Protein AF-A0AAU7U976-F1 (afdb_monomer_lite)

pLDDT: mean 84.06, std 16.7, range [39.53, 96.81]

Sequence (104 aa):
MTARAGRKYKLSAPPPGALAAATVLTLLQRQGGREYLTTLYFGAEARGEYRLTARGERVRAQGPSGTVSELDAARFSEVFGRYHFAELRP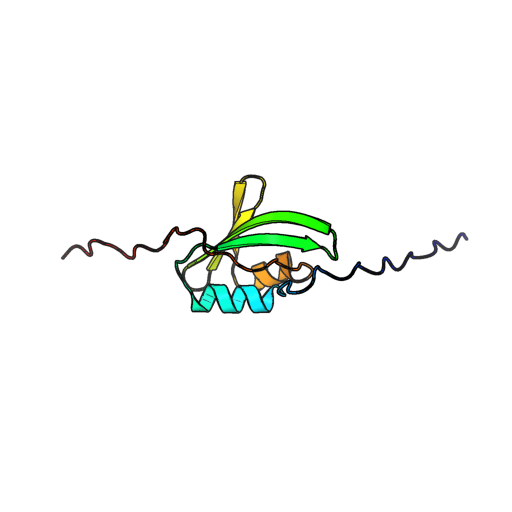SGLLTDLGPLFSPA

Radius of gyration: 17.1 Å; chains: 1; bounding box: 36×25×72 Å

Foldseek 3Di:
DDDDPPPPPPQAADPPQWAALVRVLVVQQVVAQFKWWKWKAQRHRTPAIWIWHHDHQWIWIQGPVRDTDIDGPVRSCVVRRNMTIHDTHTPPDRRDPDPPDDDD

Structure (mmCIF, N/CA/C/O backbone):
data_AF-A0AAU7U976-F1
#
_entry.id   AF-A0AAU7U976-F1
#
loop_
_atom_site.group_PDB
_atom_site.id
_atom_site.type_symbol
_atom_site.label_atom_id
_atom_site.label_alt_id
_atom_site.label_comp_id
_atom_site.label_asym_id
_atom_site.label_entity_id
_atom_site.label_seq_id
_atom_site.pdbx_PDB_ins_code
_atom_site.Cartn_x
_atom_site.Cartn_y
_atom_site.Cartn_z
_atom_site.occupancy
_atom_site.B_iso_or_equiv
_atom_site.auth_seq_id
_atom_site.auth_comp_id
_atom_site.auth_asym_id
_atom_site.auth_atom_id
_atom_site.pdbx_PDB_model_num
ATOM 1 N N . MET A 1 1 ? 7.138 9.766 -44.732 1.00 40.94 1 MET A N 1
ATOM 2 C CA . MET A 1 1 ? 6.334 9.047 -43.719 1.00 40.94 1 MET A CA 1
ATOM 3 C C . MET A 1 1 ? 7.277 8.224 -42.855 1.00 40.94 1 MET A C 1
ATOM 5 O O . MET A 1 1 ? 7.739 7.181 -43.291 1.00 40.94 1 MET A O 1
ATOM 9 N N . THR A 1 2 ? 7.652 8.727 -41.681 1.00 39.53 2 THR A N 1
ATOM 10 C CA . THR A 1 2 ? 8.653 8.093 -40.809 1.00 39.53 2 THR A CA 1
ATOM 11 C C . THR A 1 2 ? 7.930 7.259 -39.757 1.00 39.53 2 THR A C 1
ATOM 13 O O . THR A 1 2 ? 7.288 7.802 -38.858 1.00 39.53 2 THR A O 1
ATOM 16 N N . ALA A 1 3 ? 7.985 5.934 -39.890 1.00 43.69 3 ALA A N 1
ATOM 17 C CA . ALA A 1 3 ? 7.416 5.014 -38.914 1.00 43.69 3 ALA A CA 1
ATOM 18 C C . ALA A 1 3 ? 8.193 5.125 -37.590 1.00 43.69 3 ALA A C 1
ATOM 20 O O . ALA A 1 3 ? 9.363 4.755 -37.505 1.00 43.69 3 ALA A O 1
ATOM 21 N N . ARG A 1 4 ? 7.547 5.655 -36.543 1.00 43.38 4 ARG A N 1
ATOM 22 C CA . ARG A 1 4 ? 8.065 5.603 -35.171 1.00 43.38 4 ARG A CA 1
ATOM 23 C C . ARG A 1 4 ? 7.991 4.153 -34.703 1.00 43.38 4 ARG A C 1
ATOM 25 O O . ARG A 1 4 ? 6.914 3.650 -34.394 1.00 43.38 4 ARG A O 1
ATOM 32 N N . ALA A 1 5 ? 9.142 3.488 -34.660 1.00 47.88 5 ALA A N 1
ATOM 33 C CA . ALA A 1 5 ? 9.293 2.191 -34.024 1.00 47.88 5 ALA A CA 1
ATOM 34 C C . ALA A 1 5 ? 8.833 2.295 -32.561 1.00 47.88 5 ALA A C 1
ATOM 36 O O . ALA A 1 5 ? 9.496 2.911 -31.725 1.00 47.88 5 ALA A O 1
ATOM 37 N N . GLY A 1 6 ? 7.667 1.725 -32.258 1.00 43.53 6 GLY A N 1
ATOM 38 C CA . GLY A 1 6 ? 7.192 1.579 -30.892 1.00 43.53 6 GLY A CA 1
ATOM 39 C C . GLY A 1 6 ? 8.140 0.650 -30.150 1.00 43.53 6 GLY A C 1
ATOM 40 O O . GLY A 1 6 ? 8.061 -0.569 -30.303 1.00 43.53 6 GLY A O 1
ATOM 41 N N . ARG A 1 7 ? 9.055 1.212 -29.351 1.00 46.19 7 ARG A N 1
ATOM 42 C CA . ARG A 1 7 ? 9.779 0.445 -28.336 1.00 46.19 7 ARG A CA 1
ATOM 43 C C . ARG A 1 7 ? 8.720 -0.201 -27.449 1.00 46.19 7 ARG A C 1
ATOM 45 O O . ARG A 1 7 ? 8.098 0.467 -26.628 1.00 46.19 7 ARG A O 1
ATOM 52 N N . LYS A 1 8 ? 8.505 -1.506 -27.619 1.00 50.97 8 LYS A N 1
ATOM 53 C CA . LYS A 1 8 ? 7.862 -2.334 -26.603 1.00 50.97 8 LYS A CA 1
ATOM 54 C C . LYS A 1 8 ? 8.814 -2.321 -25.412 1.00 50.97 8 LYS A C 1
ATOM 56 O O . LYS A 1 8 ? 9.755 -3.108 -25.371 1.00 50.97 8 LYS A O 1
ATOM 61 N N . TYR A 1 9 ? 8.642 -1.362 -24.504 1.00 49.75 9 TYR A N 1
ATOM 62 C CA . TYR A 1 9 ? 9.333 -1.368 -23.223 1.00 49.75 9 TYR A CA 1
ATOM 63 C C . TYR A 1 9 ? 8.868 -2.629 -22.505 1.00 49.75 9 TYR A C 1
ATOM 65 O O . TYR A 1 9 ? 7.763 -2.690 -21.971 1.00 49.75 9 TYR A O 1
ATOM 73 N N . LYS A 1 10 ? 9.676 -3.685 -22.600 1.00 59.38 10 LYS A N 1
ATOM 74 C CA . LYS A 1 10 ? 9.480 -4.904 -21.832 1.00 59.38 10 LYS A CA 1
ATOM 75 C C . LYS A 1 10 ? 9.688 -4.471 -20.386 1.00 59.38 10 LYS A C 1
ATOM 77 O O . LYS A 1 10 ? 10.816 -4.157 -20.013 1.00 59.38 10 LYS A O 1
ATOM 82 N N . LEU A 1 11 ? 8.596 -4.319 -19.635 1.00 64.69 11 LEU A N 1
ATOM 83 C CA . LEU A 1 11 ? 8.682 -3.973 -18.222 1.00 64.69 11 LEU A CA 1
ATOM 84 C C . LEU A 1 11 ? 9.597 -5.013 -17.574 1.00 64.69 11 LEU A C 1
ATOM 86 O O . LEU A 1 11 ? 9.405 -6.215 -17.778 1.00 64.69 11 LEU A O 1
ATOM 90 N N . SER A 1 12 ? 10.638 -4.554 -16.888 1.00 76.75 12 SER A N 1
ATOM 91 C CA . SER A 1 12 ? 11.523 -5.449 -16.153 1.00 76.75 12 SER A CA 1
ATOM 92 C C . SER A 1 12 ? 10.703 -6.214 -15.117 1.00 76.75 12 SER A C 1
ATOM 94 O O . SER A 1 12 ? 9.722 -5.692 -14.586 1.00 76.75 12 SER A O 1
ATOM 96 N N . ALA A 1 13 ? 11.068 -7.471 -14.869 1.00 82.12 13 ALA A N 1
ATOM 97 C CA . ALA A 1 13 ? 10.358 -8.275 -13.885 1.00 82.12 13 ALA A CA 1
ATOM 98 C C . ALA A 1 13 ? 10.457 -7.606 -12.500 1.00 82.12 13 ALA A C 1
ATOM 100 O O . ALA A 1 13 ? 11.523 -7.077 -12.168 1.00 82.12 13 ALA A O 1
ATOM 101 N N . PRO A 1 14 ? 9.375 -7.603 -11.703 1.00 84.88 14 PRO A N 1
ATOM 102 C CA . PRO A 1 14 ? 9.437 -7.121 -10.332 1.00 84.88 14 PRO A CA 1
ATOM 103 C C . PRO A 1 14 ? 10.391 -7.977 -9.490 1.00 84.88 14 PRO A C 1
ATOM 105 O O . PRO A 1 14 ? 10.708 -9.109 -9.876 1.00 84.88 14 PRO A O 1
ATOM 108 N N . PRO A 1 15 ? 10.862 -7.459 -8.342 1.00 86.56 15 PRO A N 1
ATOM 109 C CA . PRO A 1 15 ? 11.730 -8.228 -7.463 1.00 86.56 15 PRO A CA 1
ATOM 110 C C . PRO A 1 15 ? 11.053 -9.538 -7.016 1.00 86.56 15 PRO A C 1
ATOM 112 O O . PRO A 1 15 ? 9.826 -9.580 -6.866 1.00 86.56 15 PRO A O 1
ATOM 115 N N . PRO A 1 16 ? 11.824 -10.620 -6.795 1.00 87.19 16 PRO A N 1
ATOM 116 C CA . PRO A 1 16 ? 11.281 -11.875 -6.286 1.00 87.19 16 PRO A CA 1
ATOM 117 C C . PRO A 1 16 ? 10.483 -11.663 -4.995 1.00 87.19 16 PRO A C 1
ATOM 119 O O . PRO A 1 16 ? 10.914 -10.929 -4.109 1.00 87.19 16 PRO A O 1
ATOM 122 N N . GLY A 1 17 ? 9.316 -12.302 -4.893 1.00 89.00 17 GLY A N 1
ATOM 123 C CA . GLY A 1 17 ? 8.433 -12.171 -3.729 1.00 89.00 17 GLY A CA 1
ATOM 124 C C . GLY A 1 17 ? 7.585 -10.895 -3.700 1.00 89.00 17 GLY A C 1
ATOM 125 O O . GLY A 1 17 ? 6.827 -10.705 -2.751 1.00 89.00 17 GLY A O 1
ATOM 126 N N . ALA A 1 18 ? 7.660 -10.037 -4.725 1.00 93.25 18 ALA A N 1
ATOM 127 C CA . ALA A 1 18 ? 6.781 -8.881 -4.816 1.00 93.25 18 ALA A CA 1
ATOM 128 C C . ALA A 1 18 ? 5.312 -9.294 -5.008 1.00 93.25 18 ALA A C 1
ATOM 130 O O . ALA A 1 18 ? 4.974 -10.176 -5.800 1.00 93.25 18 ALA A O 1
ATOM 131 N N . LEU A 1 19 ? 4.427 -8.614 -4.292 1.00 96.06 19 LEU A N 1
ATOM 132 C CA . LEU A 1 19 ? 2.997 -8.853 -4.250 1.00 96.06 19 LEU A CA 1
ATOM 133 C C . LEU A 1 19 ? 2.274 -7.982 -5.279 1.00 96.06 19 LEU A C 1
ATOM 135 O O . LEU A 1 19 ? 2.587 -6.804 -5.463 1.00 96.06 19 LEU A O 1
ATOM 139 N N . ALA A 1 20 ? 1.267 -8.554 -5.936 1.00 95.19 20 ALA A N 1
ATOM 140 C CA . ALA A 1 20 ? 0.346 -7.794 -6.772 1.00 95.19 20 ALA A CA 1
ATOM 141 C C . ALA A 1 20 ? -0.612 -6.953 -5.909 1.00 95.19 20 ALA A C 1
ATOM 143 O O . ALA A 1 20 ? -0.946 -7.332 -4.784 1.00 95.19 20 ALA A O 1
ATOM 144 N N . ALA A 1 21 ? -1.118 -5.848 -6.464 1.00 95.12 21 ALA A N 1
ATOM 145 C CA . ALA A 1 21 ? -2.041 -4.950 -5.766 1.00 95.12 21 ALA A CA 1
ATOM 146 C C . ALA A 1 21 ? -3.288 -5.662 -5.208 1.00 95.12 21 ALA A C 1
ATOM 148 O O . ALA A 1 21 ? -3.667 -5.417 -4.067 1.00 95.12 21 ALA A O 1
ATOM 149 N N . ALA A 1 22 ? -3.888 -6.591 -5.961 1.00 94.50 22 ALA A N 1
ATOM 150 C CA . ALA A 1 22 ? -5.056 -7.353 -5.505 1.00 94.50 22 ALA A CA 1
ATOM 151 C C . ALA A 1 22 ? -4.753 -8.219 -4.265 1.00 94.50 22 ALA A C 1
ATOM 153 O O . ALA A 1 22 ? -5.559 -8.297 -3.334 1.00 94.50 22 ALA A O 1
ATOM 154 N N . THR A 1 23 ? -3.566 -8.835 -4.227 1.00 95.19 23 THR A N 1
ATOM 155 C CA . THR A 1 23 ? -3.094 -9.616 -3.078 1.00 95.19 23 THR A CA 1
ATOM 156 C C . THR A 1 23 ? -2.903 -8.719 -1.860 1.00 95.19 23 THR A C 1
ATOM 158 O O . THR A 1 23 ? -3.365 -9.059 -0.774 1.00 95.19 23 THR A O 1
ATOM 161 N N . VAL A 1 24 ? -2.276 -7.552 -2.041 1.00 95.75 24 VAL A N 1
ATOM 162 C CA . VAL A 1 24 ? -2.095 -6.563 -0.968 1.00 95.75 24 VAL A CA 1
ATOM 163 C C . VAL A 1 24 ? -3.437 -6.079 -0.434 1.00 95.75 24 VAL A C 1
ATOM 165 O O . VAL A 1 24 ? -3.638 -6.097 0.774 1.00 95.75 24 VAL A O 1
ATOM 168 N N . LEU A 1 25 ? -4.378 -5.718 -1.308 1.00 94.81 25 LEU A N 1
ATOM 169 C CA . LEU A 1 25 ? -5.709 -5.267 -0.903 1.00 94.81 25 LEU A CA 1
ATOM 170 C C . LEU A 1 25 ? -6.428 -6.324 -0.053 1.00 94.81 25 LEU A C 1
ATOM 172 O O . LEU A 1 25 ? -6.918 -6.014 1.030 1.00 94.81 25 LEU A O 1
ATOM 176 N N . THR A 1 26 ? -6.401 -7.584 -0.497 1.00 94.31 26 THR A N 1
ATOM 177 C CA . THR A 1 26 ? -6.998 -8.709 0.241 1.00 94.31 26 THR A CA 1
ATOM 178 C C . THR A 1 26 ? -6.349 -8.888 1.618 1.00 94.31 26 THR A C 1
ATOM 180 O O . THR A 1 26 ? -7.038 -9.151 2.604 1.00 94.31 26 THR A O 1
ATOM 183 N N . LEU A 1 27 ? -5.022 -8.751 1.709 1.00 92.88 27 LEU A N 1
ATOM 184 C CA . LEU A 1 27 ? -4.295 -8.849 2.977 1.00 92.88 27 LEU A CA 1
ATOM 185 C C . LEU A 1 27 ? -4.654 -7.707 3.930 1.00 92.88 27 LEU A C 1
ATOM 187 O O . LEU A 1 27 ? -4.922 -7.965 5.101 1.00 92.88 27 LEU A O 1
ATOM 191 N N . LEU A 1 28 ? -4.695 -6.471 3.428 1.00 92.62 28 LEU A N 1
ATOM 192 C CA . LEU A 1 28 ? -5.043 -5.297 4.225 1.00 92.62 28 LEU A CA 1
ATOM 193 C C . LEU A 1 28 ? -6.466 -5.412 4.779 1.00 92.62 28 LEU A C 1
ATOM 195 O O . LEU A 1 28 ? -6.664 -5.223 5.974 1.00 92.62 28 LEU A O 1
ATOM 199 N N . GLN A 1 29 ? -7.436 -5.795 3.946 1.00 90.81 29 GLN A N 1
ATOM 200 C CA . GLN A 1 29 ? -8.832 -5.965 4.364 1.00 90.81 29 GLN A CA 1
ATOM 201 C C . GLN A 1 29 ? -9.001 -7.059 5.428 1.00 90.81 29 GLN A C 1
ATOM 203 O O . GLN A 1 29 ? -9.768 -6.890 6.372 1.00 90.81 29 GLN A O 1
ATOM 208 N N . ARG A 1 30 ? -8.247 -8.165 5.331 1.00 88.25 30 ARG A N 1
ATOM 209 C CA . ARG A 1 30 ? -8.253 -9.230 6.353 1.00 88.25 30 ARG A CA 1
ATOM 210 C C . ARG A 1 30 ? -7.653 -8.798 7.691 1.00 88.25 30 ARG A C 1
ATOM 212 O O . ARG A 1 30 ? -7.978 -9.396 8.710 1.00 88.25 30 ARG A O 1
ATOM 219 N N . GLN A 1 31 ? -6.746 -7.825 7.684 1.00 84.75 31 GLN A N 1
ATOM 220 C CA . GLN A 1 31 ? -5.962 -7.385 8.844 1.00 84.75 31 GLN A CA 1
ATOM 221 C C . GLN A 1 31 ? -6.302 -5.935 9.221 1.00 84.75 31 GLN A C 1
ATOM 223 O O . GLN A 1 31 ? -5.414 -5.157 9.580 1.00 84.75 31 GLN A O 1
ATOM 228 N N . GLY A 1 32 ? -7.582 -5.568 9.085 1.00 81.56 32 GLY A N 1
ATOM 229 C CA . GLY A 1 32 ? -8.086 -4.214 9.304 1.00 81.56 32 GLY A CA 1
ATOM 230 C C . GLY A 1 32 ? -7.529 -3.554 10.569 1.00 81.56 32 GLY A C 1
ATOM 231 O O . GLY A 1 32 ? -7.334 -4.194 11.601 1.00 81.56 32 GLY A O 1
ATOM 232 N N . GLY A 1 33 ? -7.219 -2.264 10.462 1.00 81.88 33 GLY A N 1
ATOM 233 C CA . GLY A 1 33 ? -6.705 -1.439 11.553 1.00 81.88 33 GLY A CA 1
ATOM 234 C C . GLY A 1 33 ? -5.203 -1.530 11.829 1.00 81.88 33 GLY A C 1
ATOM 235 O O . GLY A 1 33 ? -4.652 -0.664 12.524 1.00 81.88 33 GLY A O 1
ATOM 236 N N . ARG A 1 34 ? -4.503 -2.504 11.240 1.00 89.88 34 ARG A N 1
ATOM 237 C CA . ARG A 1 34 ? -3.040 -2.603 11.300 1.00 89.88 34 ARG A CA 1
ATOM 238 C C . ARG A 1 34 ? -2.381 -1.788 10.188 1.00 89.88 34 ARG A C 1
ATOM 240 O O . ARG A 1 34 ? -2.815 -1.822 9.038 1.00 89.88 34 ARG A O 1
ATOM 247 N N . GLU A 1 35 ? -1.316 -1.064 10.526 1.00 93.12 35 GLU A N 1
ATOM 248 C CA . GLU A 1 35 ? -0.490 -0.368 9.539 1.00 93.12 35 GLU A CA 1
ATOM 249 C C . GLU A 1 35 ? 0.677 -1.246 9.064 1.00 93.12 35 GLU A C 1
ATOM 251 O O . GLU A 1 35 ? 1.341 -1.941 9.842 1.00 93.12 35 GLU A O 1
ATOM 256 N N . TYR A 1 36 ? 0.926 -1.189 7.758 1.00 94.81 36 TYR A N 1
ATOM 257 C CA . TYR A 1 36 ? 2.003 -1.887 7.075 1.00 94.81 36 TYR A CA 1
ATOM 258 C C . TYR A 1 36 ? 2.885 -0.908 6.304 1.00 94.81 36 TYR A C 1
ATOM 260 O O . TYR A 1 36 ? 2.390 0.017 5.664 1.00 94.81 36 TYR A O 1
ATOM 268 N N . LEU A 1 37 ? 4.190 -1.156 6.322 1.00 95.44 37 LEU A N 1
ATOM 269 C CA . LEU A 1 37 ? 5.197 -0.522 5.482 1.00 95.44 37 LEU A CA 1
ATOM 270 C C . LEU A 1 37 ? 5.527 -1.450 4.314 1.00 95.44 37 LEU A C 1
ATOM 272 O O . LEU A 1 37 ? 5.691 -2.660 4.493 1.00 95.44 37 LEU A O 1
ATOM 276 N N . THR A 1 38 ? 5.637 -0.894 3.114 1.00 96.62 38 THR A N 1
ATOM 277 C CA . THR A 1 38 ? 6.074 -1.635 1.927 1.00 96.62 38 THR A CA 1
ATOM 278 C C . THR A 1 38 ? 6.693 -0.698 0.902 1.00 96.62 38 THR A C 1
ATOM 280 O O . THR A 1 38 ? 6.332 0.471 0.817 1.00 96.62 38 THR A O 1
ATOM 283 N N . THR A 1 39 ? 7.628 -1.202 0.102 1.00 96.81 39 THR A N 1
ATOM 284 C CA . THR A 1 39 ? 8.177 -0.457 -1.036 1.00 96.81 39 THR A CA 1
ATOM 285 C C . THR A 1 39 ? 7.363 -0.755 -2.289 1.00 96.81 39 THR A C 1
ATOM 287 O O . THR A 1 39 ? 7.152 -1.918 -2.630 1.00 96.81 39 THR A O 1
ATOM 290 N N . LEU A 1 40 ? 6.924 0.287 -2.992 1.00 96.69 40 LEU A N 1
ATOM 291 C CA . LEU A 1 40 ? 6.233 0.168 -4.273 1.00 96.69 40 LEU A CA 1
ATOM 292 C C . LEU A 1 40 ? 7.247 0.052 -5.418 1.00 96.69 40 LEU A C 1
ATOM 294 O O . LEU A 1 40 ? 8.246 0.769 -5.442 1.00 96.69 40 LEU A O 1
ATOM 298 N N . TYR A 1 41 ? 6.957 -0.791 -6.403 1.00 94.88 41 TYR A N 1
ATOM 299 C CA . TYR A 1 41 ? 7.767 -1.031 -7.592 1.00 94.88 41 TYR A CA 1
ATOM 300 C C . TYR A 1 41 ? 6.943 -0.892 -8.870 1.00 94.88 41 TYR A C 1
ATOM 302 O O . TYR A 1 41 ? 5.779 -1.290 -8.928 1.00 94.88 41 TYR A O 1
ATOM 310 N N . PHE A 1 42 ? 7.571 -0.377 -9.925 1.00 92.56 42 PHE A N 1
ATOM 311 C CA . PHE A 1 42 ? 7.054 -0.426 -11.291 1.00 92.56 42 PHE A CA 1
ATOM 312 C C . PHE A 1 42 ? 8.029 -1.221 -12.164 1.00 92.56 42 PHE A C 1
ATOM 314 O O . PHE A 1 42 ? 9.103 -0.732 -12.514 1.00 92.56 42 PHE A O 1
ATOM 321 N N . GLY A 1 43 ? 7.687 -2.477 -12.461 1.00 90.06 43 GLY A N 1
ATOM 322 C CA . GLY A 1 43 ? 8.687 -3.451 -12.899 1.00 90.06 43 GLY A CA 1
ATOM 323 C C . GLY A 1 43 ? 9.756 -3.640 -11.818 1.00 90.06 43 GLY A C 1
ATOM 324 O O . GLY A 1 43 ? 9.411 -3.802 -10.651 1.00 90.06 43 GLY A O 1
ATOM 325 N N . ALA A 1 44 ? 11.039 -3.558 -12.175 1.00 89.19 44 ALA A N 1
ATOM 326 C CA . ALA A 1 44 ? 12.149 -3.629 -11.214 1.00 89.19 44 ALA A CA 1
ATOM 327 C C . ALA A 1 44 ? 12.474 -2.295 -10.504 1.00 89.19 44 ALA A C 1
ATOM 329 O O . ALA A 1 44 ? 13.317 -2.265 -9.610 1.00 89.19 44 ALA A O 1
ATOM 330 N N . GLU A 1 45 ? 11.860 -1.179 -10.907 1.00 92.38 45 GLU A N 1
ATOM 331 C CA . GLU A 1 45 ? 12.204 0.152 -10.394 1.00 92.38 45 GLU A CA 1
ATOM 332 C C . GLU A 1 45 ? 11.440 0.469 -9.103 1.00 92.38 45 GLU A C 1
ATOM 334 O O . GLU A 1 45 ? 10.207 0.482 -9.101 1.00 92.38 45 GLU A O 1
ATOM 339 N N . ALA A 1 46 ? 12.162 0.768 -8.018 1.00 93.69 46 ALA A N 1
ATOM 340 C CA . ALA A 1 46 ? 11.567 1.205 -6.758 1.00 93.69 46 ALA A CA 1
ATOM 341 C C . ALA A 1 46 ? 11.019 2.638 -6.874 1.00 93.69 46 ALA A C 1
ATOM 343 O O . ALA A 1 46 ? 11.720 3.559 -7.288 1.00 93.69 46 ALA A O 1
ATOM 344 N N . ARG A 1 47 ? 9.759 2.830 -6.479 1.00 93.62 47 ARG A N 1
ATOM 345 C CA . ARG A 1 47 ? 9.044 4.118 -6.467 1.00 93.62 47 ARG A CA 1
ATOM 346 C C . ARG A 1 47 ? 8.998 4.775 -5.087 1.00 93.62 47 ARG A C 1
ATOM 348 O O . ARG A 1 47 ? 8.624 5.939 -4.994 1.00 93.62 47 ARG A O 1
ATOM 355 N N . GLY A 1 48 ? 9.390 4.049 -4.041 1.00 94.25 48 GLY A N 1
ATOM 356 C CA . GLY A 1 48 ? 9.479 4.545 -2.668 1.00 94.25 48 GLY A CA 1
ATOM 357 C C . GLY A 1 48 ? 8.648 3.734 -1.678 1.00 94.25 48 GLY A C 1
ATOM 358 O O . GLY A 1 48 ? 7.905 2.827 -2.059 1.00 94.25 48 GLY A O 1
ATOM 359 N N . GLU A 1 49 ? 8.803 4.059 -0.397 1.00 96.12 49 GLU A N 1
ATOM 360 C CA . GLU A 1 49 ? 8.070 3.423 0.696 1.00 96.12 49 GLU A CA 1
ATOM 361 C C . GLU A 1 49 ? 6.664 4.018 0.840 1.00 96.12 49 GLU A C 1
ATOM 363 O O . GLU A 1 49 ? 6.463 5.230 0.755 1.00 96.12 49 GLU A O 1
ATOM 368 N N . TYR A 1 50 ? 5.698 3.137 1.067 1.00 96.12 50 TYR A N 1
ATOM 369 C CA . TYR A 1 50 ? 4.307 3.439 1.341 1.00 96.12 50 TYR A CA 1
ATOM 370 C C . TYR A 1 50 ? 3.911 2.891 2.706 1.00 96.12 50 TYR A C 1
ATOM 372 O O . TYR A 1 50 ? 4.314 1.789 3.088 1.00 96.12 50 TYR A O 1
ATOM 380 N N . ARG A 1 51 ? 3.049 3.639 3.399 1.00 95.69 51 ARG A N 1
ATOM 381 C CA . ARG A 1 51 ? 2.334 3.165 4.588 1.00 95.69 51 ARG A CA 1
ATOM 382 C C . ARG A 1 51 ? 0.889 2.885 4.222 1.00 95.69 51 ARG A C 1
ATOM 384 O O . ARG A 1 51 ? 0.212 3.762 3.684 1.00 95.69 51 ARG A O 1
ATOM 391 N N . LEU A 1 52 ? 0.436 1.667 4.483 1.00 95.38 52 LEU A N 1
ATOM 392 C CA . LEU A 1 52 ? -0.879 1.179 4.094 1.00 95.38 52 LEU A CA 1
ATOM 393 C C . LEU A 1 52 ? -1.654 0.713 5.323 1.00 95.38 52 LEU A C 1
ATOM 395 O O . LEU A 1 52 ? -1.135 -0.032 6.154 1.00 95.38 52 LEU A O 1
ATOM 399 N N . THR A 1 53 ? -2.919 1.103 5.395 1.00 94.38 53 THR A N 1
ATOM 400 C CA . THR A 1 53 ? -3.844 0.680 6.449 1.00 94.38 53 THR A CA 1
ATOM 401 C C . THR A 1 53 ? -5.230 0.502 5.849 1.00 94.38 53 THR A C 1
ATOM 403 O O . THR A 1 53 ? -5.707 1.405 5.164 1.00 94.38 53 THR A O 1
ATOM 406 N N . ALA A 1 54 ? -5.908 -0.608 6.134 1.00 92.69 54 ALA A N 1
ATOM 407 C CA . ALA A 1 54 ? -7.342 -0.728 5.864 1.00 92.69 54 ALA A CA 1
ATOM 408 C C . ALA A 1 54 ? -8.174 -0.278 7.072 1.00 92.69 54 ALA A C 1
ATOM 410 O O . ALA A 1 54 ? -7.859 -0.626 8.210 1.00 92.69 54 ALA A O 1
ATOM 411 N N . ARG A 1 55 ? -9.252 0.465 6.811 1.00 87.44 55 ARG A N 1
ATOM 412 C CA . ARG A 1 55 ? -10.301 0.851 7.763 1.00 87.44 55 ARG A CA 1
ATOM 413 C C . ARG A 1 55 ? -11.656 0.551 7.125 1.00 87.44 55 ARG A C 1
ATO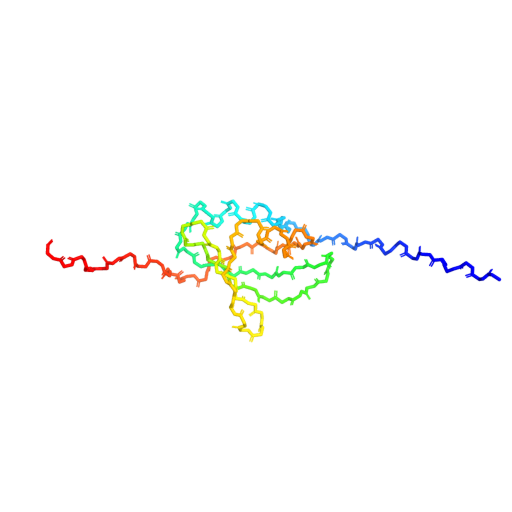M 415 O O . ARG A 1 55 ? -12.110 1.288 6.247 1.00 87.44 55 ARG A O 1
ATOM 422 N N . GLY A 1 56 ? -12.276 -0.555 7.534 1.00 86.31 56 GLY A N 1
ATOM 423 C CA . GLY A 1 56 ? -13.435 -1.105 6.826 1.00 86.31 56 GLY A CA 1
ATOM 424 C C . GLY A 1 56 ? -13.106 -1.358 5.350 1.00 86.31 56 GLY A C 1
ATOM 425 O O . GLY A 1 56 ? -12.085 -1.964 5.034 1.00 86.31 56 GLY A O 1
ATOM 426 N N . GLU A 1 57 ? -13.934 -0.827 4.451 1.00 87.62 57 GLU A N 1
ATOM 427 C CA . GLU A 1 57 ? -13.781 -0.971 2.992 1.00 87.62 57 GLU A CA 1
ATOM 428 C C . GLU A 1 57 ? -12.758 -0.012 2.359 1.00 87.62 57 GLU A C 1
ATOM 430 O O . GLU A 1 57 ? -12.462 -0.108 1.165 1.00 87.62 57 GLU A O 1
ATOM 435 N N . ARG A 1 58 ? -12.220 0.943 3.131 1.00 92.50 58 ARG A N 1
ATOM 436 C CA . ARG A 1 58 ? -11.276 1.947 2.627 1.00 92.50 58 ARG A CA 1
ATOM 437 C C . ARG A 1 58 ? -9.845 1.612 3.009 1.00 92.50 58 ARG A C 1
ATOM 439 O O . ARG A 1 58 ? -9.560 1.172 4.119 1.00 92.50 58 ARG A O 1
ATOM 446 N N . VAL A 1 59 ? -8.924 1.910 2.105 1.00 94.44 59 VAL A N 1
ATOM 447 C CA . VAL A 1 59 ? -7.483 1.842 2.321 1.00 94.44 59 VAL A CA 1
ATOM 448 C C . VAL A 1 59 ? -6.923 3.254 2.384 1.00 94.44 59 VAL A C 1
ATOM 450 O O . VAL A 1 59 ? -7.039 4.030 1.438 1.00 94.44 59 VAL A O 1
ATOM 453 N N . ARG A 1 60 ? -6.265 3.577 3.493 1.00 94.94 60 ARG A N 1
ATOM 454 C CA . ARG A 1 60 ? -5.415 4.757 3.614 1.00 94.94 60 ARG A CA 1
ATOM 455 C C . ARG A 1 60 ? -4.029 4.397 3.089 1.00 94.94 60 ARG A C 1
ATOM 457 O O . ARG A 1 60 ? -3.366 3.526 3.649 1.00 94.94 60 ARG A O 1
ATOM 464 N N . ALA A 1 61 ? -3.600 5.070 2.028 1.00 96.00 61 ALA A N 1
ATOM 465 C CA . ALA A 1 61 ? -2.271 4.943 1.450 1.00 96.00 61 ALA A CA 1
ATOM 466 C C . ALA A 1 61 ? -1.504 6.255 1.636 1.00 96.00 61 ALA A C 1
ATOM 468 O O . ALA A 1 61 ? -1.898 7.294 1.107 1.00 96.00 61 ALA A O 1
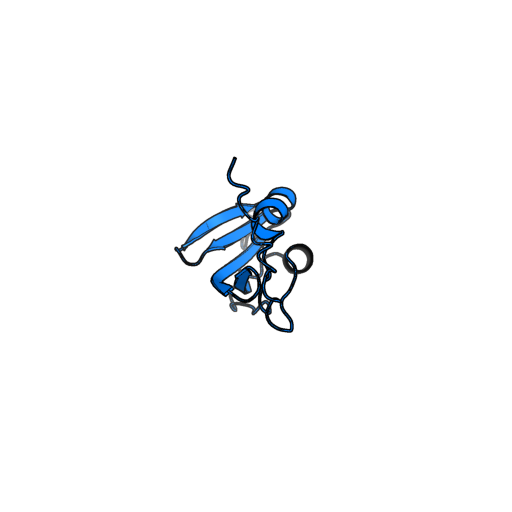ATOM 469 N N . GLN A 1 62 ? -0.410 6.211 2.390 1.00 95.75 62 GLN A N 1
ATOM 470 C CA . GLN A 1 62 ? 0.519 7.324 2.540 1.00 95.75 62 GLN A CA 1
ATOM 471 C C . GLN A 1 62 ? 1.762 7.056 1.695 1.00 95.75 62 GLN A C 1
ATOM 473 O O . GLN A 1 62 ? 2.463 6.075 1.930 1.00 95.75 62 GLN A O 1
ATOM 478 N N . GLY A 1 63 ? 2.008 7.910 0.704 1.00 93.75 63 GLY A N 1
ATOM 479 C CA . GLY A 1 63 ? 3.158 7.802 -0.189 1.00 93.75 63 GLY A CA 1
ATOM 480 C C . GLY A 1 63 ? 4.449 8.394 0.392 1.00 93.75 63 GLY A C 1
ATOM 481 O O . GLY A 1 63 ? 4.427 9.018 1.457 1.00 93.75 63 GLY A O 1
ATOM 482 N N . PRO A 1 64 ? 5.570 8.275 -0.339 1.00 90.62 64 PRO A N 1
ATOM 483 C CA . PRO A 1 64 ? 6.896 8.697 0.124 1.00 90.62 64 PRO A CA 1
ATOM 484 C C . PRO A 1 64 ? 7.021 10.212 0.340 1.00 90.62 64 PRO A C 1
ATOM 486 O O . PRO A 1 64 ? 7.820 10.655 1.157 1.00 90.62 64 PRO A O 1
ATOM 489 N N . SER A 1 65 ? 6.205 11.018 -0.345 1.00 90.50 65 SER A N 1
ATOM 490 C CA . SER A 1 65 ? 6.100 12.469 -0.128 1.00 90.50 65 SER A CA 1
ATOM 491 C C . SER A 1 65 ? 5.342 12.847 1.152 1.00 90.50 65 SER A C 1
ATOM 493 O O . SER A 1 65 ? 5.178 14.028 1.440 1.00 90.50 65 SER A O 1
ATOM 495 N N . GLY A 1 66 ? 4.804 11.868 1.885 1.00 89.88 66 GLY A N 1
ATOM 496 C CA . GLY A 1 66 ? 3.894 12.087 3.007 1.00 89.88 66 GLY A CA 1
ATOM 497 C C . GLY A 1 66 ? 2.443 12.343 2.593 1.00 89.88 66 GLY A C 1
ATOM 498 O O . GLY A 1 66 ? 1.577 12.439 3.459 1.00 89.88 66 GLY A O 1
ATOM 499 N N . THR A 1 67 ? 2.147 12.409 1.290 1.00 92.31 67 THR A N 1
ATOM 500 C CA . THR A 1 67 ? 0.778 12.565 0.785 1.00 92.31 67 THR A CA 1
ATOM 501 C C . THR A 1 67 ? -0.073 11.364 1.177 1.00 92.31 67 THR A C 1
ATOM 503 O O . THR A 1 67 ? 0.315 10.222 0.940 1.00 92.31 67 THR A O 1
ATOM 506 N N . VAL A 1 68 ? -1.246 11.634 1.745 1.00 92.50 68 VAL A N 1
ATOM 507 C CA . VAL A 1 68 ? -2.213 10.621 2.172 1.00 92.50 68 VAL A CA 1
ATOM 508 C C . VAL A 1 68 ? -3.377 10.597 1.191 1.00 92.50 68 VAL A C 1
ATOM 510 O O . VAL A 1 68 ? -3.905 11.642 0.818 1.00 92.50 68 VAL A O 1
ATOM 513 N N . SER A 1 69 ? -3.798 9.405 0.786 1.00 94.44 69 SER A N 1
ATOM 514 C CA . SER A 1 69 ? -5.006 9.193 -0.008 1.00 94.44 69 SER A CA 1
ATOM 515 C C . SER A 1 69 ? -5.863 8.108 0.628 1.00 94.44 69 SER A C 1
ATOM 517 O O . SER A 1 69 ? -5.348 7.064 1.025 1.00 94.44 69 SER A O 1
ATOM 519 N N . GLU A 1 70 ? -7.166 8.352 0.716 1.00 95.19 70 GLU A N 1
ATOM 520 C CA . GLU A 1 70 ? -8.149 7.318 1.035 1.00 95.19 70 GLU A CA 1
ATOM 521 C C . GLU A 1 70 ? -8.722 6.763 -0.261 1.00 95.19 70 GLU A C 1
ATOM 523 O O . GLU A 1 70 ? -9.197 7.514 -1.112 1.00 95.19 70 GLU A O 1
ATOM 528 N N . LEU A 1 71 ? -8.644 5.448 -0.417 1.00 96.25 71 LEU A N 1
ATOM 529 C CA . LEU A 1 71 ? -8.993 4.743 -1.639 1.00 96.25 71 LEU A CA 1
ATOM 530 C C . LEU A 1 71 ? -9.980 3.634 -1.290 1.00 96.25 71 LEU A C 1
ATOM 532 O O . LEU A 1 71 ? -9.755 2.881 -0.346 1.00 96.25 71 LEU A O 1
ATOM 536 N N . ASP A 1 72 ? -11.057 3.505 -2.055 1.00 95.69 72 ASP A N 1
ATOM 537 C CA . ASP A 1 72 ? -11.826 2.262 -2.067 1.00 95.69 72 ASP A CA 1
ATOM 538 C C . ASP A 1 72 ? -11.084 1.182 -2.884 1.00 95.69 72 ASP A C 1
ATOM 540 O O . ASP A 1 72 ? -10.031 1.430 -3.484 1.00 95.69 72 ASP A O 1
ATOM 544 N N . ALA A 1 73 ? -11.630 -0.034 -2.917 1.00 93.75 73 ALA A N 1
ATOM 545 C CA . ALA A 1 73 ? -11.049 -1.157 -3.654 1.00 93.75 73 ALA A CA 1
ATOM 546 C C . ALA A 1 73 ? -10.867 -0.881 -5.162 1.00 93.75 73 ALA A C 1
ATOM 548 O O . ALA A 1 73 ? -9.863 -1.295 -5.759 1.00 93.75 73 ALA A O 1
ATOM 549 N N . ALA A 1 74 ? -11.818 -0.176 -5.783 1.00 95.50 74 ALA A N 1
ATOM 550 C CA . ALA A 1 74 ? -11.791 0.125 -7.210 1.00 95.50 74 ALA A CA 1
ATOM 551 C C . ALA A 1 74 ? -10.672 1.120 -7.528 1.00 95.50 74 ALA A C 1
ATOM 553 O O . ALA A 1 74 ? -9.827 0.860 -8.388 1.00 95.50 74 ALA A O 1
ATOM 554 N N . ARG A 1 75 ? -10.597 2.213 -6.766 1.00 96.62 75 ARG A N 1
ATOM 555 C CA . ARG A 1 75 ? -9.566 3.236 -6.913 1.00 96.62 75 ARG A CA 1
ATOM 556 C C . ARG A 1 75 ? -8.185 2.705 -6.547 1.00 96.62 75 ARG A C 1
ATOM 558 O O . ARG A 1 75 ? -7.213 3.043 -7.217 1.00 96.62 75 ARG A O 1
ATOM 565 N N . PHE A 1 76 ? -8.081 1.843 -5.535 1.00 95.88 76 PHE A N 1
ATOM 566 C CA . PHE A 1 76 ? -6.825 1.174 -5.194 1.00 95.88 76 PHE A CA 1
ATOM 567 C C . PHE A 1 76 ? -6.301 0.353 -6.377 1.00 95.88 76 PHE A C 1
ATOM 569 O O . PHE A 1 76 ? -5.128 0.454 -6.738 1.00 95.88 76 PHE A O 1
ATOM 576 N N . SER A 1 77 ? -7.182 -0.415 -7.019 1.00 94.69 77 SER A N 1
ATOM 577 C CA . SER A 1 77 ? -6.841 -1.221 -8.194 1.00 94.69 77 SER A CA 1
ATOM 578 C C . SER A 1 77 ? -6.493 -0.357 -9.406 1.00 94.69 77 SER A C 1
ATOM 580 O O . SER A 1 77 ? -5.562 -0.678 -10.138 1.00 94.69 77 SER A O 1
ATOM 582 N N . GLU A 1 78 ? -7.189 0.761 -9.606 1.00 95.12 78 GLU A N 1
ATOM 583 C CA . GLU A 1 78 ? -6.890 1.711 -10.679 1.00 95.12 78 GLU A CA 1
ATOM 584 C C . GLU A 1 78 ? -5.497 2.339 -10.515 1.00 95.12 78 GLU A C 1
ATOM 586 O O . GLU A 1 78 ? -4.716 2.386 -11.466 1.00 95.12 78 GLU A O 1
ATOM 591 N N . VAL A 1 79 ? -5.168 2.785 -9.299 1.00 94.44 79 VAL A N 1
ATOM 592 C CA . VAL A 1 79 ? -3.897 3.456 -8.994 1.00 94.44 79 VAL A CA 1
ATOM 593 C C . VAL A 1 79 ? -2.735 2.463 -8.989 1.00 94.44 79 VAL A C 1
ATOM 595 O O . VAL A 1 79 ? -1.699 2.726 -9.597 1.00 94.44 79 VAL A O 1
ATOM 598 N N . PHE A 1 80 ? -2.892 1.316 -8.325 1.00 95.56 80 PHE A N 1
ATOM 599 C CA . PHE A 1 80 ? -1.789 0.388 -8.062 1.00 95.56 80 PHE A CA 1
ATOM 600 C C . PHE A 1 80 ? -1.786 -0.865 -8.939 1.00 95.56 80 PHE A C 1
ATOM 602 O O . PHE A 1 80 ? -0.835 -1.637 -8.874 1.00 95.56 80 PHE A O 1
ATOM 609 N N . GLY A 1 81 ? -2.784 -1.083 -9.797 1.00 93.56 81 GLY A N 1
ATOM 610 C CA . GLY A 1 81 ? -2.945 -2.335 -10.551 1.00 93.56 81 GLY A CA 1
ATOM 611 C C . GLY A 1 81 ? -1.798 -2.684 -11.506 1.00 93.56 81 GLY A C 1
ATOM 612 O O . GLY A 1 81 ? -1.667 -3.836 -11.909 1.00 93.56 81 GLY A O 1
ATOM 613 N N . ARG A 1 82 ? -0.948 -1.712 -11.858 1.00 93.62 82 ARG A N 1
ATOM 614 C CA . ARG A 1 82 ? 0.264 -1.909 -12.680 1.00 93.62 82 ARG A CA 1
ATOM 615 C C . ARG A 1 82 ? 1.562 -1.949 -11.869 1.00 93.62 82 ARG A C 1
ATOM 617 O O . ARG A 1 82 ? 2.642 -2.017 -12.453 1.00 93.62 82 ARG A O 1
ATOM 624 N N . TYR A 1 83 ? 1.459 -1.846 -10.552 1.00 94.69 83 TYR A N 1
ATOM 625 C CA . TYR A 1 83 ? 2.581 -1.801 -9.632 1.00 94.69 83 TYR A CA 1
ATOM 626 C C . TYR A 1 83 ? 2.658 -3.090 -8.821 1.00 94.69 83 TYR A C 1
ATOM 628 O O . TYR A 1 83 ? 1.704 -3.865 -8.718 1.00 94.69 83 TYR A O 1
ATOM 636 N N . HIS A 1 84 ? 3.821 -3.289 -8.221 1.00 96.00 84 HIS A N 1
AT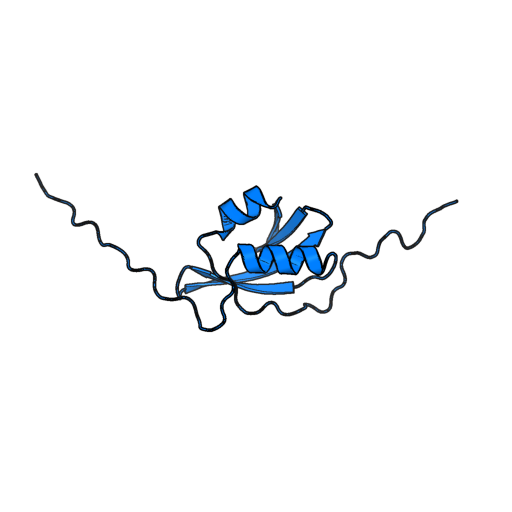OM 637 C CA . HIS A 1 84 ? 4.088 -4.385 -7.310 1.00 96.00 84 HIS A CA 1
ATOM 638 C C . HIS A 1 84 ? 4.551 -3.831 -5.971 1.00 96.00 84 HIS A C 1
ATOM 640 O O . HIS A 1 84 ? 5.163 -2.771 -5.907 1.00 96.00 84 HIS A O 1
ATOM 646 N N . PHE A 1 85 ? 4.268 -4.552 -4.902 1.00 96.69 85 PHE A N 1
ATOM 647 C CA . PHE A 1 85 ? 4.663 -4.182 -3.551 1.00 96.69 85 PHE A CA 1
ATOM 648 C C . PHE A 1 85 ? 5.716 -5.167 -3.066 1.00 96.69 85 PHE A C 1
ATOM 650 O O . PHE A 1 85 ? 5.575 -6.365 -3.289 1.00 96.69 85 PHE A O 1
ATOM 657 N N . ALA A 1 86 ? 6.758 -4.705 -2.384 1.00 95.75 86 ALA A N 1
ATOM 658 C CA . ALA A 1 86 ? 7.575 -5.608 -1.581 1.00 95.75 86 ALA A CA 1
ATOM 659 C C . ALA A 1 86 ? 6.724 -6.278 -0.488 1.00 95.75 86 ALA A C 1
ATOM 661 O O . ALA A 1 86 ? 5.555 -5.935 -0.272 1.00 95.75 86 ALA A O 1
ATOM 662 N N . GLU A 1 87 ? 7.336 -7.218 0.227 1.00 93.12 87 GLU A N 1
ATOM 663 C CA . GLU A 1 87 ? 6.749 -7.808 1.426 1.00 93.12 87 GLU A CA 1
ATOM 664 C C . GLU A 1 87 ? 6.159 -6.728 2.354 1.00 93.12 87 GLU A C 1
ATOM 666 O O . GLU A 1 87 ? 6.774 -5.687 2.607 1.00 93.12 87 GLU A O 1
ATOM 671 N N . LEU A 1 88 ? 4.942 -6.975 2.844 1.00 93.56 88 LEU A N 1
ATOM 672 C CA . LEU A 1 88 ? 4.264 -6.094 3.790 1.00 93.56 88 LEU A CA 1
ATOM 673 C C . LEU A 1 88 ? 4.850 -6.306 5.183 1.00 93.56 88 LEU A C 1
ATOM 675 O O . LEU A 1 88 ? 4.640 -7.350 5.800 1.00 93.56 88 LEU A O 1
ATOM 679 N N . ARG A 1 89 ? 5.529 -5.290 5.711 1.00 92.94 89 ARG A N 1
ATOM 680 C CA . ARG A 1 89 ? 6.071 -5.327 7.070 1.00 92.94 89 ARG A CA 1
ATOM 681 C C . ARG A 1 89 ? 5.157 -4.558 8.011 1.00 92.94 89 ARG A C 1
ATOM 683 O O . ARG A 1 89 ? 4.923 -3.379 7.770 1.00 92.94 89 ARG A O 1
ATOM 690 N N . PRO A 1 90 ? 4.636 -5.169 9.083 1.00 90.50 90 PRO A N 1
ATOM 691 C CA . PRO A 1 90 ? 3.913 -4.422 10.102 1.00 90.50 90 PRO A CA 1
ATOM 692 C C . PRO A 1 90 ? 4.755 -3.255 10.623 1.00 90.50 90 PRO A C 1
ATOM 694 O O . PRO A 1 90 ? 5.905 -3.468 11.005 1.00 90.50 90 PRO A O 1
ATOM 697 N N . SER A 1 91 ? 4.194 -2.046 10.681 1.00 87.31 91 SER A N 1
ATOM 698 C CA . SER A 1 91 ? 4.922 -0.895 11.239 1.00 87.31 91 SER A CA 1
ATOM 699 C C . SER A 1 91 ? 5.052 -0.963 12.766 1.00 87.31 91 SER A C 1
ATOM 701 O O . SER A 1 91 ? 5.861 -0.257 13.356 1.00 87.31 91 SER A O 1
ATOM 703 N N . GLY A 1 92 ? 4.246 -1.817 13.407 1.00 80.25 92 GLY A N 1
ATOM 704 C CA . GLY A 1 92 ? 4.089 -1.873 14.861 1.00 80.25 92 GLY A CA 1
ATOM 705 C C . GLY A 1 92 ? 3.011 -0.922 15.387 1.00 80.25 92 GLY A C 1
ATOM 706 O O . GLY A 1 92 ? 2.639 -1.028 16.552 1.00 80.25 92 GLY A O 1
ATOM 707 N N . LEU A 1 93 ? 2.457 -0.048 14.537 1.00 74.94 93 LEU A N 1
ATOM 708 C CA . LEU A 1 93 ? 1.350 0.831 14.897 1.00 74.94 93 LEU A CA 1
ATOM 709 C C . LEU A 1 93 ? 0.002 0.147 14.636 1.00 74.94 93 LEU A C 1
ATOM 711 O O . LEU A 1 93 ? -0.310 -0.286 13.521 1.00 74.94 93 LEU A O 1
ATOM 715 N N . LEU A 1 94 ? -0.816 0.079 15.685 1.00 70.56 94 LEU A N 1
ATOM 716 C CA . LEU A 1 94 ? -2.245 -0.192 15.579 1.00 70.56 94 LEU A CA 1
ATOM 717 C C . LEU A 1 94 ? -2.946 1.153 15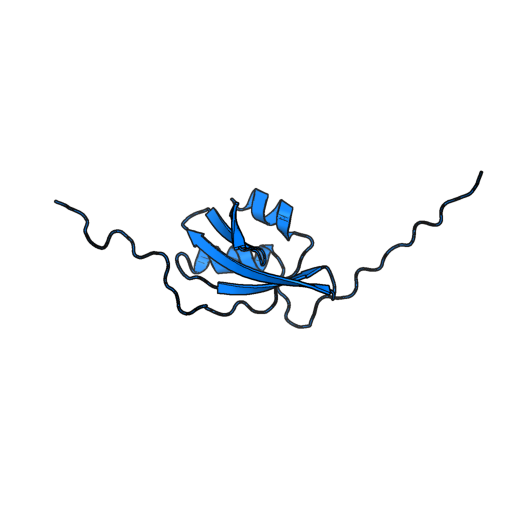.452 1.00 70.56 94 LEU A C 1
ATOM 719 O O . LEU A 1 94 ? -2.859 2.001 16.335 1.00 70.56 94 LEU A O 1
ATOM 723 N N . THR A 1 95 ? -3.594 1.369 14.316 1.00 67.19 95 THR A N 1
ATOM 724 C CA . THR A 1 95 ? -4.219 2.661 14.002 1.00 67.19 95 THR A CA 1
ATOM 725 C C . THR A 1 95 ? -5.721 2.658 14.257 1.00 67.19 95 THR A C 1
ATOM 727 O O . THR A 1 95 ? -6.345 3.721 14.244 1.00 67.19 95 THR A O 1
ATOM 730 N N . ASP A 1 96 ? -6.288 1.481 14.514 1.00 64.25 96 ASP A N 1
ATOM 731 C CA . ASP A 1 96 ? -7.685 1.306 14.882 1.00 64.25 96 ASP A CA 1
ATOM 732 C C . ASP A 1 96 ? -7.774 0.897 16.348 1.00 64.25 96 ASP A C 1
ATOM 734 O O . ASP A 1 96 ? -7.902 -0.266 16.721 1.00 64.25 96 ASP A O 1
ATOM 738 N N . LEU A 1 97 ? -7.646 1.908 17.198 1.00 60.72 97 LEU A N 1
ATOM 739 C CA . LEU A 1 97 ? -8.267 1.871 18.504 1.00 60.72 97 LEU A CA 1
ATOM 740 C C . LEU A 1 97 ? -9.730 2.218 18.224 1.00 60.72 97 LEU A C 1
ATOM 742 O O . LEU A 1 97 ? -10.075 3.398 18.146 1.00 60.72 97 LEU A O 1
ATOM 746 N N . GLY A 1 98 ? -10.581 1.207 18.003 1.00 57.03 98 GLY A N 1
ATOM 747 C CA . GLY A 1 98 ? -12.032 1.410 18.088 1.00 57.03 98 GLY A CA 1
ATOM 748 C C . GLY A 1 98 ? -12.363 2.191 19.371 1.00 57.03 98 GLY A C 1
ATOM 749 O O . GLY A 1 98 ? -11.534 2.195 20.285 1.00 57.03 98 GLY A O 1
ATOM 750 N N . PRO A 1 99 ? -13.504 2.898 19.456 1.00 54.50 99 PRO A N 1
ATOM 751 C CA . PRO A 1 99 ? -13.760 3.851 20.536 1.00 54.50 99 PRO A CA 1
ATOM 752 C C . PRO A 1 99 ? -13.430 3.233 21.903 1.00 54.50 99 PRO A C 1
ATOM 754 O O . PRO A 1 99 ? -14.145 2.359 22.384 1.00 54.50 99 PRO A O 1
ATOM 757 N N . LEU A 1 100 ? -12.324 3.682 22.515 1.00 59.06 100 LEU A N 1
ATOM 758 C CA . LEU A 1 100 ? -11.860 3.193 23.823 1.00 59.06 100 LEU A CA 1
ATOM 759 C C . LEU A 1 100 ? -12.855 3.533 24.938 1.00 59.06 100 LEU A C 1
ATOM 761 O O . LEU A 1 100 ? -12.810 2.959 26.020 1.00 59.06 100 LEU A O 1
ATOM 765 N N . PHE A 1 101 ? -13.775 4.444 24.638 1.00 60.50 101 PHE A N 1
ATOM 766 C CA . PHE A 1 101 ? -14.900 4.813 25.465 1.00 60.50 101 PHE A CA 1
ATOM 767 C C . PHE A 1 101 ? -16.109 4.921 24.540 1.00 60.50 101 PHE A C 1
ATOM 769 O O . PHE A 1 101 ? -16.219 5.871 23.767 1.00 60.50 101 PHE A O 1
ATOM 776 N N . SER A 1 102 ? -17.005 3.940 24.590 1.00 50.75 102 SER A N 1
ATOM 777 C CA . SER A 1 102 ? -18.400 4.217 24.249 1.00 50.75 102 SER A CA 1
ATOM 778 C C . SER A 1 102 ? -19.006 4.903 25.477 1.00 50.75 102 SER A C 1
ATOM 780 O O . SER A 1 102 ? -19.001 4.284 26.542 1.00 50.75 102 SER A O 1
ATOM 782 N N . PRO A 1 103 ? -19.434 6.178 25.411 1.00 57.62 103 PRO A N 1
ATOM 783 C CA . PRO A 1 103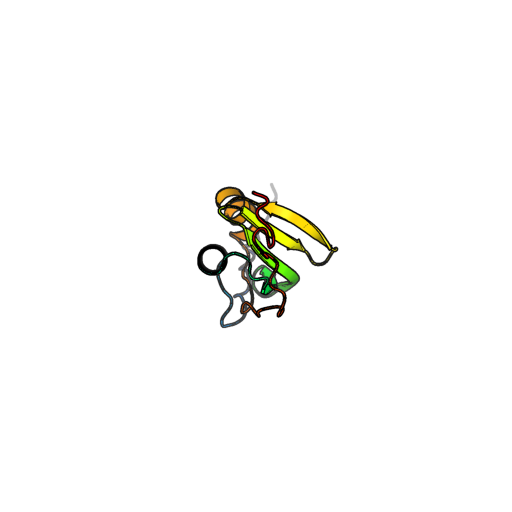 ? -20.218 6.759 26.486 1.00 57.62 103 PRO A CA 1
ATOM 784 C C . PRO A 1 103 ? -21.661 6.235 26.441 1.00 57.62 103 PRO A C 1
ATOM 786 O O . PRO A 1 103 ? -22.285 6.242 25.379 1.00 57.62 103 PRO A O 1
ATOM 789 N N . ALA A 1 104 ? -22.137 5.907 27.647 1.00 51.34 104 ALA A N 1
ATOM 790 C CA . ALA A 1 104 ? -23.476 5.502 28.092 1.00 51.34 104 ALA A CA 1
ATOM 791 C C . ALA A 1 104 ? -23.810 4.005 27.991 1.00 51.34 104 ALA A C 1
ATOM 793 O O . ALA A 1 104 ? -24.252 3.539 26.920 1.00 51.34 104 ALA A O 1
#

Secondary structure (DSSP, 8-state):
----------PPPPPTTPEEHHHHHHHHHHTTTEEEEEEEEETTEEEEEEEEEEETTEEEEE-TTS-EEEE-HHHHHHHHTT-EE---EEEEEE-----S----

Organism: NCBI:txid694439